Protein AF-A0A959I8W4-F1 (afdb_monomer_lite)

pLDDT: mean 84.81, std 13.99, range [41.0, 97.12]

Foldseek 3Di:
DAEEEADQVLLVQQAPAADPPPPDRHGLVVLCVVLNYDYDHCVQARLNDQADDPVNLVSVLVVLLCCPQVHDHHAAYEHEVSSQCRNQRDALVSLCCCVCVRNVVSPVRHQYEYEYCDPDDPSHDPLHFYDYPVQLCCCSPPVVPSPSNVVRVVVSVVVNVVVPPPPPPPDDDD

Radius of gyration: 17.66 Å; chains: 1; bounding box: 39×31×70 Å

Secondary structure (DSSP, 8-state):
--EEEE-HHHHHHHHHSBP-STT---BHHHHHHHTTEE---TTT--TT-S---HHHHHHHHHHHHHHHHTSSPPSEEEEEHHHHHHHT-S-HHHHHIIIIIIIHHH-SSSEEEEEESS---TTS-TTSEEEEHHHHHIIIIIS--HHHHHHHHHHHHHHHHTT-S---------

Sequence (174 aa):
TRILLLDERIQWEAFHRDSRIRNCPAKLWEELAWMNVILPDPEEIDLYRDHFGEEESATIYGWIEDQLLKGPKVDFVVIHLGIIEKLEGTLPDDLTTFCRGRIQAFDPRPEIVLISGRGKPHFVPKDILFLNYSNVAKFLLEEKSKYHLCQLLFSARTRLARHEEPSDHSVYPF

Structure (mmCIF, N/CA/C/O backbone):
data_AF-A0A959I8W4-F1
#
_entry.id   AF-A0A959I8W4-F1
#
loop_
_atom_site.group_PDB
_atom_site.id
_atom_site.type_symbol
_atom_site.label_atom_id
_atom_site.label_alt_id
_atom_site.label_comp_id
_atom_site.label_asym_id
_atom_site.label_entity_id
_atom_site.label_seq_id
_atom_site.pdbx_PDB_ins_code
_atom_site.Cartn_x
_atom_site.Cartn_y
_atom_site.Cartn_z
_atom_site.occupancy
_atom_site.B_iso_or_equiv
_atom_site.auth_seq_id
_atom_site.auth_comp_id
_atom_site.auth_asym_id
_atom_site.auth_atom_id
_atom_site.pdbx_PDB_model_num
ATOM 1 N N . THR A 1 1 ? 3.197 -14.910 1.401 1.00 92.00 1 THR A N 1
ATOM 2 C CA . THR A 1 1 ? 2.720 -13.603 1.879 1.00 92.00 1 THR A CA 1
ATOM 3 C C . THR A 1 1 ? 2.476 -12.673 0.716 1.00 92.00 1 THR A C 1
ATOM 5 O O . THR A 1 1 ? 3.449 -12.188 0.135 1.00 92.00 1 THR A O 1
ATOM 8 N N . ARG A 1 2 ? 1.214 -12.437 0.362 1.00 95.88 2 ARG A N 1
ATOM 9 C CA . ARG A 1 2 ? 0.831 -11.402 -0.613 1.00 95.88 2 ARG A CA 1
ATOM 10 C C . ARG A 1 2 ? 0.480 -10.118 0.133 1.00 95.88 2 ARG A C 1
ATOM 12 O O . ARG A 1 2 ? -0.212 -10.176 1.148 1.00 95.88 2 ARG A O 1
ATOM 19 N N . ILE A 1 3 ? 1.011 -8.995 -0.338 1.00 96.75 3 ILE A N 1
ATOM 20 C CA . ILE A 1 3 ? 0.856 -7.684 0.298 1.00 96.75 3 ILE A CA 1
ATOM 21 C C . ILE A 1 3 ? 0.243 -6.740 -0.727 1.00 96.75 3 ILE A C 1
ATOM 23 O O . ILE A 1 3 ? 0.822 -6.557 -1.795 1.00 96.75 3 ILE A O 1
ATOM 27 N N . LEU A 1 4 ? -0.899 -6.151 -0.397 1.00 96.69 4 LEU A N 1
ATOM 28 C CA . LEU A 1 4 ? -1.455 -5.021 -1.129 1.00 96.69 4 LEU A CA 1
ATOM 29 C C . LEU A 1 4 ? -0.881 -3.736 -0.532 1.00 96.69 4 LEU A C 1
ATOM 31 O O . LEU A 1 4 ? -0.849 -3.615 0.692 1.00 96.69 4 LEU A O 1
ATOM 35 N N . LEU A 1 5 ? -0.401 -2.810 -1.357 1.00 97.12 5 LEU A N 1
ATOM 36 C CA . LEU A 1 5 ? 0.250 -1.590 -0.889 1.00 97.12 5 LEU A CA 1
ATOM 37 C C . LEU A 1 5 ? -0.318 -0.355 -1.591 1.00 97.12 5 LEU A C 1
ATOM 39 O O . LEU A 1 5 ? -0.232 -0.236 -2.811 1.00 97.12 5 LEU A O 1
ATOM 43 N N . LEU A 1 6 ? -0.843 0.573 -0.794 1.00 96.81 6 LEU A N 1
ATOM 44 C CA . LEU A 1 6 ? -1.290 1.893 -1.226 1.00 96.81 6 LEU A CA 1
ATOM 45 C C . LEU A 1 6 ? -0.444 2.957 -0.522 1.00 96.81 6 LEU A C 1
ATOM 47 O O . LEU A 1 6 ? -0.686 3.286 0.637 1.00 96.81 6 LEU A O 1
ATOM 51 N N . ASP A 1 7 ? 0.568 3.470 -1.211 1.00 96.50 7 ASP A N 1
ATOM 52 C CA . ASP A 1 7 ? 1.442 4.539 -0.724 1.00 96.50 7 ASP A CA 1
ATOM 53 C C . ASP A 1 7 ? 1.937 5.350 -1.922 1.00 96.50 7 ASP A C 1
ATOM 55 O O . ASP A 1 7 ? 2.519 4.794 -2.857 1.00 96.50 7 ASP A O 1
ATOM 59 N N . GLU A 1 8 ? 1.696 6.659 -1.900 1.00 94.94 8 GLU A N 1
ATOM 60 C CA . GLU A 1 8 ? 1.988 7.542 -3.026 1.00 94.94 8 GLU A CA 1
ATOM 61 C C . GLU A 1 8 ? 3.486 7.642 -3.337 1.00 94.94 8 GLU A C 1
ATOM 63 O O . GLU A 1 8 ? 3.889 7.747 -4.496 1.00 94.94 8 GLU A O 1
ATOM 68 N N . ARG A 1 9 ? 4.336 7.572 -2.308 1.00 94.19 9 ARG A N 1
ATOM 69 C CA . ARG A 1 9 ? 5.789 7.730 -2.449 1.00 94.19 9 ARG A CA 1
ATOM 70 C C . ARG A 1 9 ? 6.411 6.454 -2.985 1.00 94.19 9 ARG A C 1
ATOM 72 O O . ARG A 1 9 ? 7.278 6.509 -3.852 1.00 94.19 9 ARG A O 1
ATOM 79 N N . ILE A 1 10 ? 5.963 5.305 -2.483 1.00 95.12 10 ILE A N 1
ATOM 80 C CA . ILE A 1 10 ? 6.434 4.002 -2.949 1.00 95.12 10 ILE A CA 1
ATOM 81 C C . ILE A 1 10 ? 5.936 3.740 -4.368 1.00 95.12 10 ILE A C 1
ATOM 83 O O . ILE A 1 10 ? 6.724 3.246 -5.169 1.00 95.12 10 ILE A O 1
ATOM 87 N N . GLN A 1 11 ? 4.691 4.099 -4.707 1.00 95.88 11 GLN A N 1
ATOM 88 C CA . GLN A 1 11 ? 4.203 4.017 -6.087 1.00 95.88 11 GLN A CA 1
ATOM 89 C C . GLN A 1 11 ? 5.081 4.863 -7.014 1.00 95.88 11 GLN A C 1
ATOM 91 O O . GLN A 1 11 ? 5.623 4.339 -7.986 1.00 95.88 11 GLN A O 1
ATOM 96 N N . TRP A 1 12 ? 5.312 6.136 -6.677 1.00 94.00 12 TRP A N 1
ATOM 97 C CA . TRP A 1 12 ? 6.174 7.010 -7.472 1.00 94.00 12 TRP A CA 1
ATOM 98 C C . TRP A 1 12 ? 7.562 6.398 -7.717 1.00 94.00 12 TRP A C 1
ATOM 100 O O . TRP A 1 12 ? 7.997 6.265 -8.863 1.00 94.00 12 TRP A O 1
ATOM 110 N N . GLU A 1 13 ? 8.236 5.965 -6.650 1.00 93.38 13 GLU A N 1
ATOM 111 C CA . GLU A 1 13 ? 9.562 5.346 -6.726 1.00 93.38 13 GLU A CA 1
ATOM 112 C C . GLU A 1 13 ? 9.551 4.037 -7.526 1.00 93.38 13 GLU A C 1
ATOM 114 O O . GLU A 1 13 ? 10.454 3.798 -8.326 1.00 93.38 13 GLU A O 1
ATOM 119 N N . ALA A 1 14 ? 8.537 3.188 -7.348 1.00 93.00 14 ALA A N 1
ATOM 120 C CA . ALA A 1 14 ? 8.446 1.890 -8.011 1.00 93.00 14 ALA A CA 1
ATOM 121 C C . ALA A 1 14 ? 8.371 2.009 -9.541 1.00 93.00 14 ALA 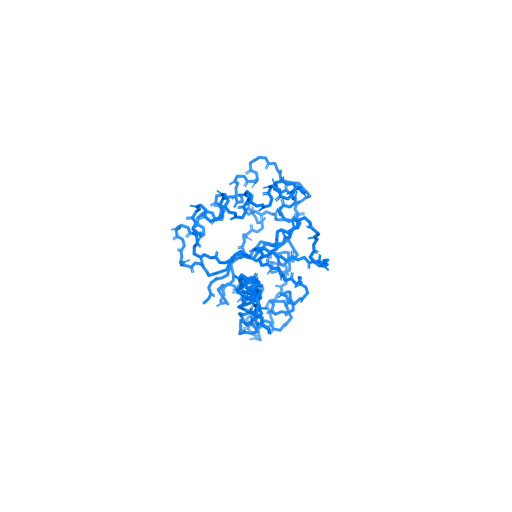A C 1
ATOM 123 O O . ALA A 1 14 ? 8.975 1.200 -10.251 1.00 93.00 14 ALA A O 1
ATOM 124 N N . PHE A 1 15 ? 7.668 3.021 -10.050 1.00 92.19 15 PHE A N 1
ATOM 125 C CA . PHE A 1 15 ? 7.455 3.203 -11.487 1.00 92.19 15 PHE A CA 1
ATOM 126 C C . PHE A 1 15 ? 8.524 4.077 -12.162 1.00 92.19 15 PHE A C 1
ATOM 128 O O . PHE A 1 15 ? 8.819 3.876 -13.341 1.00 92.19 15 PHE A O 1
ATOM 135 N N . HIS A 1 16 ? 9.188 4.977 -11.427 1.00 89.06 16 HIS A N 1
ATOM 136 C CA . HIS A 1 16 ? 10.233 5.845 -11.991 1.00 89.06 16 HIS A CA 1
ATOM 137 C C . HIS A 1 16 ? 11.649 5.283 -11.849 1.00 89.06 16 HIS A C 1
ATOM 139 O O . HIS A 1 16 ? 12.529 5.611 -12.649 1.00 89.06 16 HIS A O 1
ATOM 145 N N . ARG A 1 17 ? 11.896 4.430 -10.851 1.00 85.69 17 ARG A N 1
ATOM 146 C CA . ARG A 1 17 ? 13.235 3.923 -10.549 1.00 85.69 17 ARG A CA 1
ATOM 147 C C . ARG A 1 17 ? 13.516 2.597 -11.243 1.00 85.69 17 ARG A C 1
ATOM 149 O O . ARG A 1 17 ? 12.701 1.674 -11.238 1.00 85.69 17 ARG A O 1
ATOM 156 N N . ASP A 1 18 ? 14.724 2.482 -11.781 1.00 82.50 18 ASP A N 1
ATOM 157 C CA . ASP A 1 18 ? 15.201 1.228 -12.354 1.00 82.50 18 ASP A CA 1
ATOM 158 C C . ASP A 1 18 ? 15.481 0.176 -11.275 1.00 82.50 18 ASP A C 1
ATOM 160 O O . ASP A 1 18 ? 15.911 0.466 -10.146 1.00 82.50 18 ASP A O 1
ATOM 164 N N . SER A 1 19 ? 15.264 -1.079 -11.661 1.00 76.25 19 SER A N 1
ATOM 165 C CA . SER A 1 19 ? 15.715 -2.249 -10.925 1.00 76.25 19 SER A CA 1
ATOM 166 C C . SER A 1 19 ? 17.217 -2.160 -10.641 1.00 76.25 19 SER A C 1
ATOM 168 O O . SER A 1 19 ? 18.010 -1.672 -11.445 1.00 76.25 19 SER A O 1
ATOM 170 N N . ARG A 1 20 ? 17.635 -2.666 -9.475 1.00 70.12 20 ARG A N 1
ATOM 171 C CA . ARG A 1 20 ? 19.072 -2.812 -9.148 1.00 70.12 20 ARG A CA 1
ATOM 172 C C . ARG A 1 20 ? 19.580 -4.228 -9.409 1.00 70.12 20 ARG A C 1
ATOM 174 O O . ARG A 1 20 ? 20.718 -4.547 -9.056 1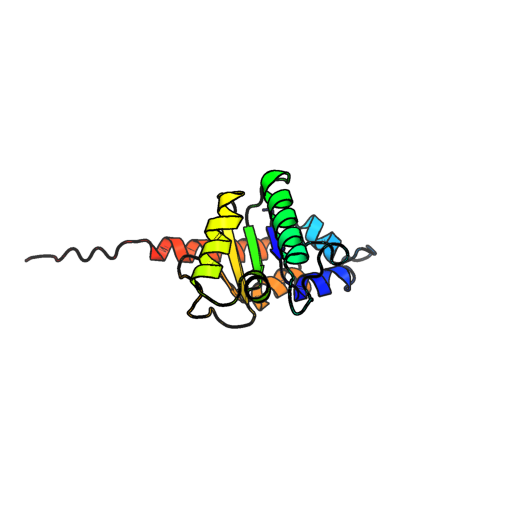.00 70.12 20 ARG A O 1
ATOM 181 N N . ILE A 1 21 ? 18.748 -5.089 -9.987 1.00 69.06 21 ILE A N 1
ATOM 182 C CA . ILE A 1 21 ? 19.129 -6.452 -10.329 1.00 69.06 21 ILE A CA 1
ATOM 183 C C . ILE A 1 21 ? 20.092 -6.371 -11.509 1.00 69.06 21 ILE A C 1
ATOM 185 O O . ILE A 1 21 ? 19.756 -5.901 -12.594 1.00 69.06 21 ILE A O 1
ATOM 189 N N . ARG A 1 22 ? 21.338 -6.798 -11.271 1.00 58.94 22 ARG A N 1
ATOM 190 C CA . ARG A 1 22 ? 22.396 -6.757 -12.286 1.00 58.94 22 ARG A CA 1
ATOM 191 C C . ARG A 1 22 ? 21.926 -7.501 -13.536 1.00 58.94 22 ARG A C 1
ATOM 193 O O . ARG A 1 22 ? 21.507 -8.650 -13.437 1.00 58.94 22 ARG A O 1
ATOM 200 N N . ASN A 1 23 ? 22.063 -6.853 -14.691 1.00 64.19 23 ASN A N 1
ATOM 201 C CA . ASN A 1 23 ? 21.723 -7.385 -16.016 1.00 64.19 23 ASN A CA 1
ATOM 202 C C . ASN A 1 23 ? 20.223 -7.614 -16.282 1.00 64.19 23 ASN A C 1
ATOM 204 O O . ASN A 1 23 ? 19.889 -8.342 -17.214 1.00 64.19 23 ASN A O 1
ATOM 208 N N . CYS A 1 24 ? 19.322 -6.988 -15.518 1.00 64.69 24 CYS A N 1
ATOM 209 C CA . CYS A 1 24 ? 17.893 -6.980 -15.817 1.00 64.69 24 CYS A CA 1
ATOM 210 C C . CYS A 1 24 ? 17.419 -5.528 -16.008 1.00 64.69 24 CYS A C 1
ATOM 212 O O . CYS A 1 24 ? 17.524 -4.750 -15.062 1.00 64.69 24 CYS A O 1
ATOM 214 N N . PRO A 1 25 ? 16.907 -5.134 -17.190 1.00 69.75 25 PRO A N 1
ATOM 215 C CA . PRO A 1 25 ? 16.388 -3.783 -17.435 1.00 69.75 25 PRO A CA 1
ATOM 216 C C . PRO A 1 25 ? 15.009 -3.545 -16.790 1.00 69.75 25 PRO A C 1
ATOM 218 O O . PRO A 1 25 ? 14.256 -2.692 -17.252 1.00 69.75 25 PRO A O 1
ATOM 221 N N . ALA A 1 26 ? 14.662 -4.318 -15.760 1.00 80.25 26 ALA A N 1
ATOM 222 C CA . ALA A 1 26 ? 13.369 -4.236 -15.109 1.00 80.25 26 ALA A CA 1
ATOM 223 C C . ALA A 1 26 ? 13.191 -2.898 -14.380 1.00 80.25 26 ALA A C 1
ATOM 225 O O . ALA A 1 26 ? 14.156 -2.231 -13.988 1.00 80.25 26 ALA A O 1
ATOM 226 N N . LYS A 1 27 ? 11.945 -2.513 -14.143 1.00 86.50 27 LYS A N 1
ATOM 227 C CA . LYS A 1 27 ? 11.609 -1.426 -13.221 1.00 86.50 27 LYS A CA 1
ATOM 228 C C . LYS A 1 27 ? 11.437 -1.964 -11.806 1.00 86.50 27 LYS A C 1
ATOM 230 O O . LYS A 1 27 ? 11.249 -3.160 -11.586 1.00 86.50 27 LYS A O 1
ATOM 235 N N . LEU A 1 28 ? 11.519 -1.081 -10.814 1.00 90.75 28 LEU A N 1
ATOM 236 C CA . LEU A 1 28 ? 11.367 -1.480 -9.416 1.00 90.75 28 LEU A CA 1
ATOM 237 C C . LEU A 1 28 ? 9.990 -2.114 -9.139 1.00 90.75 28 LEU A C 1
ATOM 239 O O . LEU A 1 28 ? 9.918 -3.068 -8.368 1.00 90.75 28 LEU A O 1
ATOM 243 N N . TRP A 1 29 ? 8.919 -1.654 -9.792 1.00 91.94 29 TRP A N 1
ATOM 244 C CA . TRP A 1 29 ? 7.584 -2.244 -9.642 1.00 91.94 29 TRP A CA 1
ATOM 245 C C . TRP A 1 29 ? 7.537 -3.734 -10.029 1.00 91.94 29 TRP A C 1
ATOM 247 O O . TRP A 1 29 ? 6.845 -4.505 -9.364 1.00 91.94 29 TRP A O 1
ATOM 257 N N . GLU A 1 30 ? 8.322 -4.174 -11.020 1.00 91.75 30 GLU A N 1
ATOM 258 C CA . GLU A 1 30 ? 8.405 -5.590 -11.412 1.00 91.75 30 GLU A CA 1
ATOM 259 C C . GLU A 1 30 ? 9.074 -6.431 -10.320 1.00 91.75 30 GLU A C 1
ATOM 261 O O . GLU A 1 30 ? 8.599 -7.517 -9.983 1.00 91.75 30 GLU A O 1
ATOM 266 N N . GLU A 1 31 ? 10.138 -5.911 -9.697 1.00 91.38 31 GLU A N 1
ATOM 267 C CA . GLU A 1 31 ? 10.774 -6.582 -8.558 1.00 91.38 31 GLU A CA 1
ATOM 268 C C . GLU A 1 31 ? 9.803 -6.733 -7.379 1.00 91.38 31 GLU A C 1
ATOM 270 O O . GLU A 1 31 ? 9.746 -7.784 -6.732 1.00 91.38 31 GLU A O 1
ATOM 275 N N . LEU A 1 32 ? 9.024 -5.684 -7.096 1.00 93.75 32 LEU A N 1
ATOM 276 C CA . LEU A 1 32 ? 8.013 -5.699 -6.041 1.00 93.75 32 LEU A CA 1
ATOM 277 C C . LEU A 1 32 ? 6.909 -6.718 -6.352 1.00 93.75 32 LEU A C 1
ATOM 279 O O . LEU A 1 32 ? 6.516 -7.482 -5.463 1.00 93.75 32 LEU A O 1
ATOM 283 N N . ALA A 1 33 ? 6.491 -6.820 -7.615 1.00 93.44 33 ALA A N 1
ATOM 284 C CA . ALA A 1 33 ? 5.549 -7.837 -8.066 1.00 93.44 33 ALA A CA 1
ATOM 285 C C . ALA A 1 33 ? 6.103 -9.261 -7.869 1.00 93.44 33 ALA A C 1
ATOM 287 O O . ALA A 1 33 ? 5.386 -10.129 -7.364 1.00 93.44 33 ALA A O 1
ATOM 288 N N . TRP A 1 34 ? 7.390 -9.512 -8.147 1.00 91.81 34 TRP A N 1
ATOM 289 C CA . TRP A 1 34 ? 8.042 -10.800 -7.840 1.00 91.81 34 TRP A CA 1
ATOM 290 C C . TRP A 1 34 ? 8.110 -11.084 -6.338 1.00 91.81 34 TRP A C 1
ATOM 292 O O . TRP A 1 34 ? 7.975 -12.228 -5.903 1.00 91.81 34 TRP A O 1
ATOM 302 N N . MET A 1 35 ? 8.244 -10.039 -5.522 1.00 93.25 35 MET A N 1
ATOM 303 C CA . MET A 1 35 ? 8.102 -10.121 -4.069 1.00 93.25 35 MET A CA 1
ATOM 304 C C . MET A 1 35 ? 6.643 -10.295 -3.613 1.00 93.25 35 MET A C 1
ATOM 306 O O . MET A 1 35 ? 6.393 -10.361 -2.405 1.00 93.25 35 MET A O 1
ATOM 310 N N . ASN A 1 36 ? 5.677 -10.398 -4.530 1.00 95.44 36 ASN A N 1
ATOM 311 C CA . ASN A 1 36 ? 4.243 -10.487 -4.254 1.00 95.44 36 ASN A CA 1
ATOM 312 C C . ASN A 1 36 ? 3.757 -9.290 -3.410 1.00 95.44 36 ASN A C 1
ATOM 314 O O . ASN A 1 36 ? 3.025 -9.450 -2.425 1.00 95.44 36 ASN A O 1
ATOM 318 N N . VAL A 1 37 ? 4.285 -8.107 -3.738 1.00 96.81 37 VAL A N 1
ATOM 319 C CA . VAL A 1 37 ? 3.847 -6.790 -3.272 1.00 96.81 37 VAL A CA 1
ATOM 320 C C . VAL A 1 37 ? 3.173 -6.117 -4.459 1.00 96.81 37 VAL A C 1
ATOM 322 O O . VAL A 1 37 ? 3.808 -5.892 -5.484 1.00 96.81 37 VAL A O 1
ATOM 325 N N . ILE A 1 38 ? 1.879 -5.855 -4.331 1.00 96.31 38 ILE A N 1
ATOM 326 C CA . ILE A 1 38 ? 1.041 -5.358 -5.417 1.00 96.31 38 ILE A CA 1
ATOM 327 C C . ILE A 1 38 ? 0.732 -3.890 -5.155 1.00 96.31 38 ILE A C 1
ATOM 329 O O . ILE A 1 38 ? 0.247 -3.547 -4.076 1.00 96.31 38 ILE A O 1
ATOM 333 N N . LEU A 1 39 ? 1.019 -3.055 -6.148 1.00 95.62 39 LEU A N 1
ATOM 334 C CA . LEU A 1 39 ? 0.697 -1.633 -6.177 1.00 95.62 39 LEU A CA 1
ATOM 335 C C . LEU A 1 39 ? -0.252 -1.362 -7.346 1.00 95.62 39 LEU A C 1
ATOM 337 O O . LEU A 1 39 ? -0.196 -2.100 -8.334 1.00 95.62 39 LEU A O 1
ATOM 341 N N . PRO A 1 40 ? -1.105 -0.334 -7.253 1.00 95.75 40 PRO A N 1
ATOM 342 C CA . PRO A 1 40 ? -1.872 0.105 -8.405 1.00 95.75 40 PRO A CA 1
ATOM 343 C C . PRO A 1 40 ? -0.953 0.736 -9.458 1.00 95.75 40 PRO A C 1
ATOM 345 O O . PRO A 1 40 ? 0.061 1.357 -9.116 1.00 95.75 40 PRO A O 1
ATOM 348 N N . ASP A 1 41 ? -1.315 0.588 -10.731 1.00 94.12 41 ASP A N 1
ATOM 349 C CA . ASP A 1 41 ? -0.642 1.274 -11.833 1.00 94.12 41 ASP A CA 1
ATOM 350 C C . ASP A 1 41 ? -0.959 2.781 -11.762 1.00 94.12 41 ASP A C 1
ATOM 352 O O . ASP A 1 41 ? -2.137 3.127 -11.660 1.00 94.12 41 ASP A O 1
ATOM 356 N N . PRO A 1 42 ? 0.036 3.689 -11.775 1.00 94.12 42 PRO A N 1
ATOM 357 C CA . PRO A 1 42 ? -0.207 5.131 -11.755 1.00 94.12 42 PRO A CA 1
ATOM 358 C C . PRO A 1 42 ? -0.977 5.655 -12.977 1.00 94.12 42 PRO A C 1
ATOM 360 O O . PRO A 1 42 ? -1.573 6.726 -12.879 1.00 94.12 42 PRO A O 1
ATOM 363 N N . GLU A 1 43 ? -0.990 4.941 -14.109 1.00 91.62 43 GLU A N 1
ATOM 364 C CA . GLU A 1 43 ? -1.822 5.304 -15.266 1.00 91.62 43 GLU A CA 1
ATOM 365 C C . GLU A 1 43 ? -3.315 5.039 -15.010 1.00 91.62 43 GLU A C 1
ATOM 367 O O . GLU A 1 43 ? -4.168 5.750 -15.543 1.00 91.62 43 GLU A O 1
ATOM 372 N N . GLU A 1 44 ? -3.638 4.056 -14.164 1.00 91.94 44 GLU A N 1
ATOM 373 C CA . GLU A 1 44 ? -5.012 3.722 -13.771 1.00 91.94 44 GLU A CA 1
ATOM 374 C C . GLU A 1 44 ? -5.442 4.481 -12.508 1.00 91.94 44 GLU A C 1
ATOM 376 O O . GLU A 1 44 ? -6.545 5.022 -12.431 1.00 91.94 44 GLU A O 1
ATOM 381 N N . ILE A 1 45 ? -4.568 4.514 -11.500 1.00 94.56 45 ILE A N 1
ATOM 382 C CA . ILE A 1 45 ? -4.805 5.103 -10.182 1.00 94.56 45 ILE A CA 1
ATOM 383 C C . ILE A 1 45 ? -3.541 5.841 -9.741 1.00 94.56 45 ILE A C 1
ATOM 385 O O . ILE A 1 45 ? -2.601 5.261 -9.192 1.00 94.56 45 ILE A O 1
ATOM 389 N N . ASP A 1 46 ? -3.557 7.156 -9.916 1.00 93.88 46 ASP A N 1
ATOM 390 C CA . ASP A 1 46 ? -2.509 8.045 -9.426 1.00 93.88 46 ASP A CA 1
ATOM 391 C C . ASP A 1 46 ? -2.742 8.398 -7.948 1.00 93.88 46 ASP A C 1
ATOM 393 O O . ASP A 1 46 ? -3.588 9.233 -7.613 1.00 93.88 46 ASP A O 1
ATOM 397 N N . LEU A 1 47 ? -1.969 7.780 -7.047 1.00 94.12 47 LEU A N 1
ATOM 398 C CA . LEU A 1 47 ? -2.052 8.044 -5.606 1.00 94.12 47 LEU A CA 1
ATOM 399 C C . LEU A 1 47 ? -1.392 9.374 -5.196 1.00 94.12 47 LEU A C 1
ATOM 401 O O . LEU A 1 47 ? -1.581 9.838 -4.063 1.00 94.12 47 LEU A O 1
ATOM 405 N N . TYR A 1 48 ? -0.615 9.998 -6.086 1.00 91.50 48 TYR A N 1
ATOM 406 C CA . TYR A 1 48 ? 0.099 11.243 -5.811 1.00 91.50 48 TYR A CA 1
ATOM 407 C C . TYR A 1 48 ? -0.814 12.473 -5.863 1.00 91.50 48 TYR A C 1
ATOM 409 O O . TYR A 1 48 ? -0.454 13.517 -5.321 1.00 91.50 48 TYR A O 1
ATOM 417 N N . ARG A 1 49 ? -2.023 12.347 -6.427 1.00 89.00 49 ARG A N 1
ATOM 418 C CA . ARG A 1 49 ? -3.027 13.422 -6.464 1.00 89.00 49 ARG A CA 1
ATOM 419 C C . ARG A 1 49 ? -3.298 14.005 -5.080 1.00 89.00 49 ARG A C 1
ATOM 421 O O . ARG A 1 49 ? -3.381 13.276 -4.093 1.00 89.00 49 ARG A O 1
ATOM 428 N N . ASP A 1 50 ? -3.480 15.321 -5.013 1.00 84.31 50 ASP A N 1
ATOM 429 C CA . ASP A 1 50 ? -3.726 16.014 -3.743 1.00 84.31 50 ASP A CA 1
ATOM 430 C C . ASP A 1 50 ? -5.098 15.672 -3.142 1.00 84.31 50 ASP A C 1
ATOM 432 O O . ASP A 1 50 ? -5.226 15.598 -1.924 1.00 84.31 50 ASP A O 1
ATOM 436 N N . HIS A 1 51 ? -6.107 15.446 -3.990 1.00 85.25 51 HIS A N 1
ATOM 437 C CA . HIS A 1 51 ? -7.482 15.136 -3.595 1.00 85.25 51 HIS A CA 1
ATOM 438 C C . HIS A 1 51 ? -8.058 14.060 -4.522 1.00 85.25 51 HIS A C 1
ATOM 440 O O . HIS A 1 51 ? -7.761 14.058 -5.720 1.00 85.25 51 HIS A O 1
ATOM 446 N N . PHE A 1 52 ? -8.900 13.180 -3.980 1.00 88.88 52 PHE A N 1
ATOM 447 C CA . PHE A 1 52 ? -9.669 12.213 -4.761 1.00 88.88 52 PHE A CA 1
ATOM 448 C C . PHE A 1 52 ? -11.116 12.694 -4.878 1.00 88.88 52 PHE A C 1
ATOM 450 O O . PHE A 1 52 ? -11.736 13.043 -3.874 1.00 88.88 52 PHE A O 1
ATOM 457 N N . GLY A 1 53 ? -11.648 12.745 -6.100 1.00 87.31 53 GLY A N 1
ATOM 458 C CA . GLY A 1 53 ? -13.076 12.931 -6.320 1.00 87.31 53 GLY A CA 1
ATOM 459 C C . GLY A 1 53 ? -13.847 11.643 -6.032 1.00 87.31 53 GLY A C 1
ATOM 460 O O . GLY A 1 53 ? -13.275 10.615 -5.655 1.00 87.31 53 GLY A O 1
ATOM 461 N N . GLU A 1 54 ? -15.165 11.687 -6.219 1.00 88.25 54 GLU A N 1
ATOM 462 C CA . GLU A 1 54 ? -16.025 10.510 -6.039 1.00 88.25 54 GLU A CA 1
ATOM 463 C C . GLU A 1 54 ? -15.650 9.381 -7.012 1.00 88.25 54 GLU A C 1
ATOM 465 O O . GLU A 1 54 ? -15.577 8.220 -6.609 1.00 88.25 54 GLU A O 1
ATOM 470 N N . GLU A 1 55 ? -15.345 9.722 -8.269 1.00 89.38 55 GLU A N 1
ATOM 471 C CA . GLU A 1 55 ? -14.962 8.757 -9.306 1.00 89.38 55 GLU A CA 1
ATOM 472 C C . GLU A 1 55 ? -13.610 8.096 -9.006 1.00 89.38 55 GLU A C 1
ATOM 474 O O . GLU A 1 55 ? -13.487 6.869 -9.069 1.00 89.38 55 GLU A O 1
ATOM 479 N N . GLU A 1 56 ? -12.594 8.874 -8.619 1.00 90.06 56 GLU A N 1
ATOM 480 C CA . GLU A 1 56 ? -11.285 8.322 -8.256 1.00 90.06 56 GLU A CA 1
ATOM 481 C C . GLU A 1 56 ? -11.364 7.459 -7.001 1.00 90.06 56 GLU A C 1
ATOM 483 O O . GLU A 1 56 ? -10.784 6.373 -6.957 1.00 90.06 56 GLU A O 1
ATOM 488 N N . SER A 1 57 ? -12.119 7.908 -5.997 1.00 90.50 57 SER A N 1
ATOM 489 C CA . SER A 1 57 ? -12.335 7.139 -4.773 1.00 90.50 57 SER A CA 1
ATOM 490 C C . SER A 1 57 ? -13.001 5.805 -5.097 1.00 90.50 57 SER A C 1
ATOM 492 O O . SER A 1 57 ? -12.516 4.758 -4.672 1.00 90.50 57 SER A O 1
ATOM 494 N N . ALA A 1 58 ? -14.062 5.812 -5.913 1.00 90.94 58 ALA A N 1
ATOM 495 C CA . ALA A 1 58 ? -14.728 4.596 -6.376 1.00 90.94 58 ALA A CA 1
ATOM 496 C C . ALA A 1 58 ? -13.779 3.667 -7.150 1.00 90.94 58 ALA A C 1
ATOM 498 O O . ALA A 1 58 ? -13.833 2.453 -6.966 1.00 90.94 58 ALA A O 1
ATOM 499 N N . THR A 1 59 ? -12.872 4.225 -7.953 1.00 93.75 59 THR A N 1
ATOM 500 C CA . THR A 1 59 ? -11.863 3.455 -8.697 1.00 93.75 59 THR A CA 1
ATOM 501 C C . THR A 1 59 ? -10.864 2.782 -7.754 1.00 93.75 59 THR A C 1
ATOM 503 O O . THR A 1 59 ? -10.588 1.591 -7.897 1.00 93.75 59 THR A O 1
ATOM 506 N N . ILE A 1 60 ? -10.377 3.498 -6.735 1.00 93.25 60 ILE A N 1
ATOM 507 C CA . ILE A 1 60 ? -9.499 2.934 -5.698 1.00 93.25 60 ILE A CA 1
ATOM 508 C C . ILE A 1 60 ? -10.218 1.814 -4.940 1.00 93.25 60 ILE A C 1
ATOM 510 O O . ILE A 1 60 ? -9.644 0.743 -4.736 1.00 93.25 60 ILE A O 1
ATOM 514 N N . TYR A 1 61 ? -11.480 2.027 -4.559 1.00 91.62 61 TYR A N 1
ATOM 515 C CA . TYR A 1 61 ? -12.283 1.008 -3.885 1.00 91.62 61 TYR A CA 1
ATOM 516 C C . TYR A 1 61 ? -12.491 -0.232 -4.745 1.00 91.62 61 TYR A C 1
ATOM 518 O O . TYR A 1 61 ? -12.247 -1.336 -4.261 1.00 91.62 61 TYR A O 1
ATOM 526 N N . GLY A 1 62 ? -12.877 -0.055 -6.009 1.00 93.25 62 GLY A N 1
ATOM 527 C CA . GLY A 1 62 ? -13.059 -1.155 -6.951 1.00 93.25 62 GLY A CA 1
ATOM 528 C C . GLY A 1 62 ? -11.766 -1.932 -7.179 1.00 93.25 62 GLY A C 1
ATOM 529 O O . GLY A 1 62 ? -11.778 -3.159 -7.213 1.00 93.25 62 GLY A O 1
ATOM 530 N N . TRP A 1 63 ? -10.623 -1.246 -7.241 1.00 95.12 63 TRP A N 1
ATOM 531 C CA . TRP A 1 63 ? -9.328 -1.911 -7.349 1.00 95.12 63 TRP A CA 1
ATOM 532 C C . TRP A 1 63 ? -8.983 -2.724 -6.097 1.00 95.12 63 TRP A C 1
ATOM 534 O O . TRP A 1 63 ? -8.561 -3.875 -6.216 1.00 95.12 63 TRP A O 1
ATOM 544 N N . ILE A 1 64 ? -9.192 -2.178 -4.893 1.00 93.12 64 ILE A N 1
ATOM 545 C CA . ILE A 1 64 ? -8.987 -2.925 -3.641 1.00 93.12 64 ILE A CA 1
ATOM 546 C C . ILE A 1 64 ? -9.905 -4.152 -3.606 1.00 93.12 64 ILE A C 1
ATOM 548 O O . ILE A 1 64 ? -9.438 -5.256 -3.328 1.00 93.12 64 ILE A O 1
ATOM 552 N N . GLU A 1 65 ? -11.191 -3.969 -3.907 1.00 93.44 65 GLU A N 1
ATOM 553 C CA . GLU A 1 65 ? -12.188 -5.038 -3.953 1.00 93.44 65 GLU A CA 1
ATOM 554 C C . GLU A 1 65 ? -11.766 -6.148 -4.923 1.00 93.44 65 GLU A C 1
ATOM 556 O O . GLU A 1 65 ? -11.728 -7.320 -4.545 1.00 93.44 65 GLU A O 1
ATOM 561 N N . ASP A 1 66 ? -11.351 -5.795 -6.139 1.00 93.25 66 ASP A N 1
ATOM 562 C CA . ASP A 1 66 ? -10.899 -6.753 -7.145 1.00 93.25 66 ASP A CA 1
ATOM 563 C C . ASP A 1 66 ? -9.665 -7.537 -6.686 1.00 93.25 66 ASP A C 1
ATOM 565 O O . ASP A 1 66 ? -9.604 -8.762 -6.850 1.00 93.25 66 ASP A O 1
ATOM 569 N N . GLN A 1 67 ? -8.699 -6.868 -6.051 1.00 93.62 67 GLN A N 1
ATOM 570 C CA . GLN A 1 67 ? -7.505 -7.530 -5.521 1.00 93.62 67 GLN A CA 1
ATOM 571 C C . GLN A 1 67 ? -7.818 -8.481 -4.359 1.00 93.62 67 GLN A C 1
ATOM 573 O O . GLN A 1 67 ? -7.125 -9.491 -4.211 1.00 93.62 67 GLN A O 1
ATOM 578 N N . LEU A 1 68 ? -8.841 -8.184 -3.554 1.00 91.12 68 LEU A N 1
ATOM 579 C CA . LEU A 1 68 ? -9.242 -8.996 -2.403 1.00 91.12 68 LEU A CA 1
ATOM 580 C C . LEU A 1 68 ? -10.164 -10.164 -2.783 1.00 91.12 68 LEU A C 1
ATOM 582 O O . LEU A 1 68 ? -9.975 -11.274 -2.284 1.00 91.12 68 LEU A O 1
ATOM 586 N N . LEU A 1 69 ? -11.139 -9.934 -3.666 1.00 89.62 69 LEU A N 1
ATOM 587 C CA . LEU A 1 69 ? -12.175 -10.913 -4.011 1.00 89.62 69 LEU A CA 1
ATOM 588 C C . LEU A 1 69 ? -11.785 -11.825 -5.176 1.00 89.62 69 LEU A C 1
ATOM 590 O O . LEU A 1 69 ? -12.052 -13.027 -5.135 1.00 89.62 69 LEU A O 1
ATOM 594 N N . LYS A 1 70 ? -11.188 -11.262 -6.232 1.00 87.19 70 LYS A N 1
ATOM 595 C CA . LYS A 1 70 ? -10.882 -11.990 -7.477 1.00 87.19 70 LYS A CA 1
ATOM 596 C C . LYS A 1 70 ? -9.432 -12.473 -7.520 1.00 87.19 70 LYS A C 1
ATOM 598 O O . LYS A 1 70 ? -9.113 -13.418 -8.241 1.00 87.19 70 LYS A O 1
ATOM 603 N N . GLY A 1 71 ? -8.551 -11.817 -6.768 1.00 80.81 71 GLY A N 1
ATOM 604 C CA . GLY A 1 71 ? -7.130 -12.132 -6.708 1.00 80.81 71 GLY A CA 1
ATOM 605 C C . GLY A 1 71 ? -6.779 -13.350 -5.838 1.00 80.81 71 GLY A C 1
ATOM 606 O O . GLY A 1 71 ? -7.599 -13.879 -5.085 1.00 80.81 71 GLY A O 1
ATOM 607 N N . PRO A 1 72 ? -5.513 -13.808 -5.895 1.00 87.75 72 PRO A N 1
ATOM 608 C CA . PRO A 1 72 ? -4.952 -14.704 -4.891 1.00 87.75 72 PRO A CA 1
ATOM 609 C C . PRO A 1 72 ? -5.060 -14.109 -3.486 1.00 87.75 72 PRO A C 1
ATOM 611 O O . PRO A 1 72 ? -4.947 -12.897 -3.316 1.00 87.75 72 PRO A O 1
ATOM 614 N N . LYS A 1 73 ? -5.174 -14.978 -2.474 1.00 91.44 73 LYS A N 1
ATOM 615 C CA . LYS A 1 73 ? -5.300 -14.579 -1.064 1.00 91.44 73 LYS A CA 1
ATOM 616 C C . LYS A 1 73 ? -4.278 -13.499 -0.679 1.00 91.44 73 LYS A C 1
ATOM 618 O O . LYS A 1 73 ? -3.069 -13.718 -0.796 1.00 91.44 73 LYS A O 1
ATOM 623 N N . VAL A 1 74 ? -4.783 -12.380 -0.164 1.00 94.81 74 VAL A N 1
ATOM 624 C CA . VAL A 1 74 ? -3.998 -11.287 0.418 1.00 94.81 74 VAL A CA 1
ATOM 625 C C . VAL A 1 74 ? -3.844 -11.523 1.921 1.00 94.81 74 VAL A C 1
ATOM 627 O O . VAL A 1 74 ? -4.802 -11.883 2.600 1.00 94.81 74 VAL A O 1
ATOM 630 N N . ASP A 1 75 ? -2.625 -11.365 2.442 1.00 94.25 75 ASP A N 1
ATOM 631 C CA . ASP A 1 75 ? -2.344 -11.534 3.875 1.00 94.25 75 ASP A CA 1
ATOM 632 C C . ASP A 1 75 ? -2.259 -10.183 4.603 1.00 94.25 75 ASP A C 1
ATOM 634 O O . ASP A 1 75 ? -2.606 -10.097 5.777 1.00 94.25 75 ASP A O 1
ATOM 638 N N . PHE A 1 76 ? -1.809 -9.133 3.907 1.00 95.50 76 PHE A N 1
ATOM 639 C CA . PHE A 1 76 ? -1.697 -7.781 4.452 1.00 95.50 76 PHE A CA 1
ATOM 640 C C . PHE A 1 76 ? -2.169 -6.738 3.445 1.00 95.50 76 PHE A C 1
ATOM 642 O O . PHE A 1 76 ? -1.792 -6.801 2.272 1.00 95.50 76 PHE A O 1
ATOM 649 N N . VAL A 1 77 ? -2.906 -5.743 3.932 1.00 95.81 77 VAL A N 1
ATOM 650 C CA . VAL A 1 77 ? -3.202 -4.503 3.209 1.00 95.81 77 VAL A CA 1
ATOM 651 C C . VAL A 1 77 ? -2.482 -3.368 3.930 1.00 95.81 77 VAL A C 1
ATOM 653 O O . VAL A 1 77 ? -2.794 -3.047 5.073 1.00 95.81 77 VAL A O 1
ATOM 656 N N . VAL A 1 78 ? -1.473 -2.798 3.280 1.00 96.69 78 VAL A N 1
ATOM 657 C CA . VAL A 1 78 ? -0.628 -1.735 3.824 1.00 96.69 78 VAL A CA 1
ATOM 658 C C . VAL A 1 78 ? -1.031 -0.419 3.176 1.00 96.69 78 VAL A C 1
ATOM 660 O O . VAL A 1 78 ? -0.983 -0.298 1.955 1.00 96.69 78 VAL A O 1
ATOM 663 N N . ILE A 1 79 ? -1.432 0.561 3.981 1.00 95.62 79 ILE A N 1
ATOM 664 C CA . ILE A 1 79 ? -1.995 1.818 3.478 1.00 95.62 79 ILE A CA 1
ATOM 665 C C . ILE A 1 79 ? -1.316 2.989 4.165 1.00 95.62 79 ILE A C 1
ATOM 667 O O . ILE A 1 79 ? -1.250 3.056 5.396 1.00 95.62 79 ILE A O 1
ATOM 671 N N . HIS A 1 80 ? -0.809 3.921 3.371 1.00 95.38 80 HIS A N 1
ATOM 672 C CA . HIS A 1 80 ? -0.293 5.173 3.883 1.00 95.38 80 HIS A CA 1
ATOM 673 C C . HIS A 1 80 ? -1.434 6.048 4.385 1.00 95.38 80 HIS A C 1
ATOM 675 O O . HIS A 1 80 ? -2.448 6.225 3.713 1.00 95.38 80 HIS A O 1
ATOM 681 N N . LEU A 1 81 ? -1.269 6.601 5.586 1.00 91.88 81 LEU A N 1
ATOM 682 C CA . LEU A 1 81 ? -2.320 7.358 6.257 1.00 91.88 81 LEU A CA 1
ATOM 683 C C . LEU A 1 81 ? -2.812 8.530 5.402 1.00 91.88 81 LEU A C 1
ATOM 685 O O . LEU A 1 81 ? -4.011 8.765 5.346 1.00 91.88 81 LEU A O 1
ATOM 689 N N . GLY A 1 82 ? -1.907 9.182 4.665 1.00 91.31 82 GLY A N 1
ATOM 690 C CA . GLY A 1 82 ? -2.264 10.269 3.753 1.00 91.31 82 GLY A CA 1
ATOM 691 C C . GLY A 1 82 ? -3.236 9.850 2.644 1.00 91.31 82 GLY A C 1
ATOM 692 O O . GLY A 1 82 ? -4.001 10.681 2.177 1.00 91.31 82 GLY A O 1
ATOM 693 N N . ILE A 1 83 ? -3.263 8.575 2.241 1.00 92.25 83 ILE A N 1
ATOM 694 C CA . ILE A 1 83 ? -4.242 8.070 1.267 1.00 92.25 83 ILE A CA 1
ATOM 695 C C . ILE A 1 83 ? -5.631 7.988 1.896 1.00 92.25 83 ILE A C 1
ATOM 697 O O . ILE A 1 83 ? -6.604 8.402 1.276 1.00 92.25 83 ILE A O 1
ATOM 701 N N . ILE A 1 84 ? -5.728 7.514 3.140 1.00 89.12 84 ILE A N 1
ATOM 702 C CA . ILE A 1 84 ? -7.014 7.454 3.850 1.00 89.12 84 ILE A CA 1
ATOM 703 C C . ILE A 1 84 ? -7.533 8.865 4.123 1.00 89.12 84 ILE A C 1
ATOM 705 O O . ILE A 1 84 ? -8.710 9.130 3.908 1.00 89.12 84 ILE A O 1
ATOM 709 N N . GLU A 1 85 ? -6.642 9.781 4.511 1.00 88.38 85 GLU A N 1
ATOM 710 C CA . GLU A 1 85 ? -6.981 11.189 4.734 1.00 88.38 85 GLU A CA 1
ATOM 711 C C . GLU A 1 85 ? -7.574 11.851 3.483 1.00 88.38 85 GLU A C 1
ATOM 713 O O . GLU A 1 85 ? -8.494 12.656 3.597 1.00 88.38 85 GLU A O 1
ATOM 718 N N . LYS A 1 86 ? -7.087 11.483 2.291 1.00 89.50 86 LYS A N 1
ATOM 719 C CA . LYS A 1 86 ? -7.621 11.960 1.007 1.00 89.50 86 LYS A CA 1
ATOM 720 C C . LYS A 1 86 ? -8.941 11.292 0.605 1.00 89.50 86 LYS A C 1
ATOM 722 O O . LYS A 1 86 ? -9.711 11.916 -0.115 1.00 89.50 86 LYS A O 1
ATOM 727 N N . LEU A 1 87 ? -9.167 10.037 1.003 1.00 86.44 87 LEU A N 1
ATOM 728 C CA . LEU A 1 87 ? -10.351 9.254 0.624 1.00 86.44 87 LEU A CA 1
ATOM 729 C C . LEU A 1 87 ? -11.562 9.546 1.510 1.00 86.44 87 LEU A C 1
ATOM 731 O O . LEU A 1 87 ? -12.653 9.779 1.005 1.00 86.44 87 LEU A O 1
ATOM 735 N N . GLU A 1 88 ? -11.378 9.500 2.827 1.00 81.00 88 GLU A N 1
ATOM 736 C CA . GLU A 1 88 ? -12.488 9.567 3.786 1.00 81.00 88 GLU A CA 1
ATOM 737 C C . GLU A 1 88 ? -12.368 10.763 4.741 1.00 81.00 88 GLU A C 1
ATOM 739 O O . GLU A 1 88 ? -13.332 11.092 5.420 1.00 81.00 88 GLU A O 1
ATOM 744 N N . GLY A 1 89 ? -11.217 11.444 4.778 1.00 78.12 89 GLY A N 1
ATOM 745 C CA . GLY A 1 89 ? -10.958 12.541 5.708 1.00 78.12 89 GLY A CA 1
ATOM 746 C C . GLY A 1 89 ? -10.165 12.118 6.947 1.00 78.12 89 GLY A C 1
ATOM 747 O O . GLY A 1 89 ? -9.480 11.099 6.977 1.00 78.12 89 GLY A O 1
ATOM 748 N N . THR A 1 90 ? -10.192 12.961 7.982 1.00 72.88 90 THR A N 1
ATOM 749 C CA . THR A 1 90 ? -9.293 12.853 9.152 1.00 72.88 90 THR A CA 1
ATOM 750 C C . THR A 1 90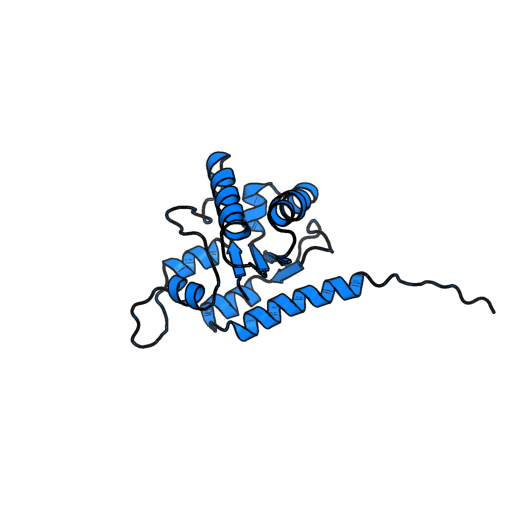 ? -9.996 12.439 10.446 1.00 72.88 90 THR A C 1
ATOM 752 O O . THR A 1 90 ? -9.355 12.426 11.502 1.00 72.88 90 THR A O 1
ATOM 755 N N . LEU A 1 91 ? -11.295 12.112 10.421 1.00 73.69 91 LEU A N 1
ATOM 756 C CA . LEU A 1 91 ? -11.999 11.756 11.651 1.00 73.69 91 LEU A CA 1
ATOM 757 C C . LEU A 1 91 ? -11.715 10.289 12.039 1.00 73.69 91 LEU A C 1
ATOM 759 O O . L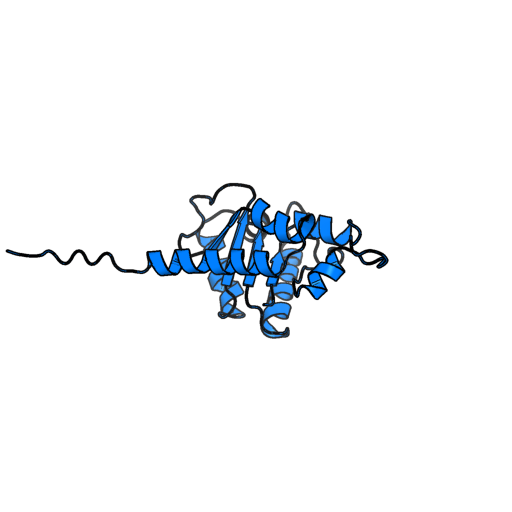EU A 1 91 ? -11.564 9.422 11.176 1.00 73.69 91 LEU A O 1
ATOM 763 N N . PRO A 1 92 ? -11.651 9.970 13.347 1.00 66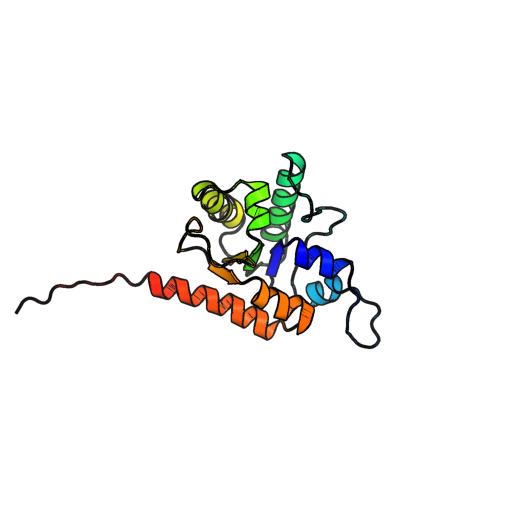.81 92 PRO A N 1
ATOM 764 C CA . PRO A 1 92 ? -11.449 8.595 13.819 1.00 66.81 92 PRO A CA 1
ATOM 765 C C . PRO A 1 92 ? -12.493 7.594 13.290 1.00 66.81 92 PRO A C 1
ATOM 767 O O . PRO A 1 92 ? -12.168 6.432 13.012 1.00 66.81 92 PRO A O 1
ATOM 770 N N . ASP A 1 93 ? -13.742 8.046 13.165 1.00 74.50 93 ASP A N 1
ATOM 771 C CA . ASP A 1 93 ? -14.864 7.225 12.705 1.00 74.50 93 ASP A CA 1
ATOM 772 C C . ASP A 1 93 ? -14.714 6.863 11.222 1.00 74.50 93 ASP A C 1
ATOM 774 O O . ASP A 1 93 ? -14.991 5.723 10.842 1.00 74.50 93 ASP A O 1
ATOM 778 N N . ASP A 1 94 ? -14.168 7.775 10.415 1.00 77.75 94 ASP A N 1
ATOM 779 C CA . ASP A 1 94 ? -13.899 7.577 8.986 1.00 77.75 94 ASP A CA 1
ATOM 780 C C . ASP A 1 94 ? -12.878 6.451 8.785 1.00 77.75 94 ASP A C 1
ATOM 782 O O . ASP A 1 94 ? -13.078 5.520 8.006 1.00 77.75 94 ASP A O 1
ATOM 786 N N . LEU A 1 95 ? -11.805 6.466 9.578 1.00 80.06 95 LEU A N 1
ATOM 787 C CA . LEU A 1 95 ? -10.732 5.477 9.502 1.00 80.06 95 LEU A CA 1
ATOM 788 C C . LEU A 1 95 ? -11.198 4.075 9.929 1.00 80.06 95 LEU A C 1
ATOM 790 O O . LEU A 1 95 ? -10.823 3.066 9.321 1.00 80.06 95 LEU A O 1
ATOM 794 N N . THR A 1 96 ? -12.027 4.006 10.973 1.00 79.00 96 THR A N 1
ATOM 795 C CA . THR A 1 96 ? -12.621 2.746 11.440 1.00 79.00 96 THR A CA 1
ATOM 796 C C . THR A 1 96 ? -13.610 2.207 10.411 1.00 79.00 96 THR A C 1
ATOM 798 O O . THR A 1 96 ? -13.581 1.014 10.100 1.00 79.00 96 THR A O 1
ATOM 801 N N . THR A 1 97 ? -14.441 3.081 9.839 1.00 80.62 97 THR A N 1
ATOM 802 C CA . THR A 1 97 ? -15.404 2.747 8.782 1.00 80.62 97 THR A CA 1
ATOM 803 C C . THR A 1 97 ? -14.695 2.248 7.531 1.00 80.62 97 THR A C 1
ATOM 805 O O . THR A 1 97 ? -15.087 1.234 6.963 1.00 80.62 97 THR A O 1
ATOM 808 N N . PHE A 1 98 ? -13.595 2.880 7.139 1.00 82.38 98 PHE A N 1
ATOM 809 C CA . PHE A 1 98 ? -12.780 2.434 6.019 1.00 82.38 98 PHE A CA 1
ATOM 810 C C . PHE A 1 98 ? -12.170 1.046 6.266 1.00 82.38 98 PHE A C 1
ATOM 812 O O . PHE A 1 98 ? -12.368 0.117 5.478 1.00 82.38 98 PHE A O 1
ATOM 819 N N . CYS A 1 99 ? -11.462 0.872 7.387 1.00 81.81 99 CYS A N 1
ATOM 820 C CA . CYS A 1 99 ? -10.740 -0.369 7.663 1.00 81.81 99 CYS A CA 1
ATOM 821 C C . CYS A 1 99 ? -11.699 -1.542 7.922 1.00 81.81 99 CYS A C 1
ATOM 823 O O . CYS A 1 99 ? -11.559 -2.607 7.323 1.00 81.81 99 CYS A O 1
ATOM 825 N N . ARG A 1 100 ? -12.688 -1.360 8.801 1.00 78.75 100 ARG A N 1
ATOM 826 C CA . ARG A 1 100 ? -13.618 -2.430 9.193 1.00 78.75 100 ARG A CA 1
ATOM 827 C C . ARG A 1 100 ? -14.849 -2.505 8.303 1.00 78.75 100 ARG A C 1
ATOM 829 O O . ARG A 1 100 ? -15.282 -3.588 7.936 1.00 78.75 100 ARG A O 1
ATOM 836 N N . GLY A 1 101 ? -15.426 -1.356 7.977 1.00 78.44 101 GLY A N 1
ATOM 837 C CA . GLY A 1 101 ? -16.675 -1.279 7.224 1.00 78.44 101 GLY A CA 1
ATOM 838 C C . GLY A 1 101 ? -16.512 -1.543 5.730 1.00 78.44 101 GLY A C 1
ATOM 839 O O . GLY A 1 101 ? -17.456 -2.032 5.120 1.00 78.44 101 GLY A O 1
ATOM 840 N N . ARG A 1 102 ? -15.338 -1.266 5.138 1.00 80.94 102 ARG A N 1
ATOM 841 C CA . ARG A 1 102 ? -15.089 -1.516 3.707 1.00 80.94 102 ARG A CA 1
ATOM 842 C C . ARG A 1 102 ? -14.121 -2.666 3.473 1.00 80.94 102 ARG A C 1
ATOM 844 O O . ARG A 1 102 ? -14.522 -3.693 2.938 1.00 80.94 102 ARG A O 1
ATOM 851 N N . ILE A 1 103 ? -12.868 -2.548 3.919 1.00 83.62 103 ILE A N 1
ATOM 852 C CA . ILE A 1 103 ? -11.847 -3.564 3.604 1.00 83.62 103 ILE A CA 1
ATOM 853 C C . ILE A 1 103 ? -12.214 -4.926 4.205 1.00 83.62 103 ILE A C 1
ATOM 855 O O . ILE A 1 103 ? -12.245 -5.919 3.481 1.00 83.62 103 ILE A O 1
ATOM 859 N N . GLN A 1 104 ? -12.546 -4.978 5.500 1.00 83.75 104 GLN A N 1
ATOM 860 C CA . GLN A 1 104 ? -12.947 -6.240 6.138 1.00 83.75 104 GLN A CA 1
ATOM 861 C C . GLN A 1 104 ? -14.318 -6.752 5.676 1.00 83.75 104 GLN A C 1
ATOM 863 O O . GLN A 1 104 ? -14.588 -7.944 5.812 1.00 83.75 104 GLN A O 1
ATOM 868 N N . ALA A 1 105 ? -15.171 -5.883 5.122 1.00 84.88 105 ALA A N 1
ATOM 869 C CA . ALA A 1 105 ? -16.426 -6.303 4.508 1.00 84.88 105 ALA A CA 1
ATOM 870 C C . ALA A 1 105 ? -16.193 -7.024 3.171 1.00 84.88 105 ALA A C 1
ATOM 872 O O . ALA A 1 105 ? -16.902 -7.985 2.878 1.00 84.88 105 ALA A O 1
ATOM 873 N N . PHE A 1 106 ? -15.183 -6.608 2.395 1.00 85.44 106 PHE A N 1
ATOM 874 C CA . PHE A 1 106 ? -14.757 -7.331 1.194 1.00 85.44 106 PHE A CA 1
ATOM 875 C C . PHE A 1 106 ? -14.076 -8.656 1.552 1.00 85.44 106 PHE A C 1
ATOM 877 O O . PHE A 1 106 ? -14.460 -9.713 1.060 1.00 85.44 106 PHE A O 1
ATOM 884 N N . ASP A 1 107 ? -13.077 -8.618 2.434 1.00 84.38 107 ASP A N 1
ATOM 885 C CA . ASP A 1 107 ? -12.407 -9.813 2.939 1.00 84.38 107 ASP A CA 1
ATOM 886 C C . ASP A 1 107 ? -11.906 -9.566 4.372 1.00 84.38 107 ASP A C 1
ATOM 888 O O . ASP A 1 107 ? -11.045 -8.709 4.576 1.00 84.38 107 ASP A O 1
ATOM 892 N N . PRO A 1 108 ? -12.385 -10.316 5.382 1.00 85.75 108 PRO A N 1
ATOM 893 C CA . PRO A 1 108 ? -11.951 -10.139 6.767 1.00 85.75 108 PRO A CA 1
ATOM 894 C C . PRO A 1 108 ? -10.593 -10.792 7.076 1.00 85.75 108 PRO A C 1
ATOM 896 O O . PRO A 1 108 ? -10.090 -10.659 8.189 1.00 85.75 108 PRO A O 1
ATOM 899 N N . ARG A 1 109 ? -10.007 -11.553 6.142 1.00 87.12 109 ARG A N 1
ATOM 900 C CA . ARG A 1 109 ? -8.757 -12.303 6.350 1.00 87.12 109 ARG A CA 1
ATOM 901 C C . ARG A 1 109 ? -7.479 -11.452 6.374 1.00 87.12 109 ARG A C 1
ATOM 903 O O . ARG A 1 109 ? -6.608 -11.796 7.178 1.00 87.12 109 ARG A O 1
ATOM 910 N N . PRO A 1 110 ? -7.268 -10.459 5.485 1.00 91.56 110 PRO A N 1
ATOM 911 C CA . PRO A 1 110 ? -6.046 -9.671 5.503 1.00 91.56 110 PRO A CA 1
ATOM 912 C C . PRO A 1 110 ? -5.970 -8.755 6.724 1.00 91.56 110 PRO A C 1
ATOM 914 O O . PRO A 1 110 ? -6.936 -8.108 7.123 1.00 91.56 110 PRO A O 1
ATOM 917 N N . GLU A 1 111 ? -4.764 -8.637 7.264 1.00 91.69 111 GLU A N 1
ATOM 918 C CA . GLU A 1 111 ? -4.455 -7.675 8.315 1.00 91.69 111 GLU A CA 1
ATOM 919 C C . GLU A 1 111 ? -4.234 -6.289 7.700 1.00 91.69 111 GLU A C 1
ATOM 921 O O . GLU A 1 111 ? -3.438 -6.128 6.767 1.00 91.69 111 GLU A O 1
ATOM 926 N N . ILE A 1 112 ? -4.906 -5.273 8.239 1.00 92.38 112 ILE A N 1
ATOM 927 C CA . ILE A 1 112 ? -4.779 -3.892 7.764 1.00 92.38 112 ILE A CA 1
ATOM 928 C C . ILE A 1 112 ? -3.695 -3.194 8.572 1.00 92.38 112 ILE A C 1
ATOM 930 O O . ILE A 1 112 ? -3.772 -3.117 9.799 1.00 92.38 112 ILE A O 1
ATOM 934 N N . VAL A 1 113 ? -2.687 -2.671 7.879 1.00 94.00 113 VAL A N 1
ATOM 935 C CA . VAL A 1 113 ? -1.542 -1.988 8.476 1.00 94.00 113 VAL A CA 1
ATOM 936 C C . VAL A 1 113 ? -1.456 -0.571 7.944 1.00 94.00 113 VAL A C 1
ATOM 938 O O . VAL A 1 113 ? -1.228 -0.345 6.759 1.00 94.00 113 VAL A O 1
ATOM 941 N N . LEU A 1 114 ? -1.569 0.391 8.848 1.00 93.75 114 LEU A N 1
ATOM 942 C CA . LEU A 1 114 ? -1.392 1.793 8.518 1.00 93.75 114 LEU A CA 1
ATOM 943 C C . LEU A 1 114 ? 0.074 2.185 8.618 1.00 93.75 114 LEU A C 1
ATOM 945 O O . LEU A 1 114 ? 0.773 1.798 9.560 1.00 93.75 114 LEU A O 1
ATOM 949 N N . ILE A 1 115 ? 0.535 2.978 7.657 1.00 95.62 115 ILE A N 1
ATOM 950 C CA . ILE A 1 115 ? 1.889 3.525 7.656 1.00 95.62 115 ILE A CA 1
ATOM 951 C C . ILE A 1 115 ? 1.869 5.046 7.617 1.00 95.62 115 ILE A C 1
ATOM 953 O O . ILE A 1 115 ? 1.018 5.666 6.989 1.00 95.62 115 ILE A O 1
ATOM 957 N N . SER A 1 116 ? 2.822 5.664 8.306 1.00 93.62 116 SER A N 1
ATOM 958 C CA . SER A 1 116 ? 3.057 7.104 8.208 1.00 93.62 116 SER A CA 1
ATOM 959 C C . SER A 1 116 ? 4.519 7.428 8.480 1.00 93.62 116 SER A C 1
ATOM 961 O O . SER A 1 116 ? 5.189 6.749 9.264 1.00 93.62 116 SER A O 1
ATOM 963 N N . GLY A 1 117 ? 5.024 8.487 7.845 1.00 89.19 117 GLY A N 1
ATOM 964 C CA . GLY A 1 117 ? 6.320 9.078 8.195 1.00 89.19 117 GLY A CA 1
ATOM 965 C C . GLY A 1 117 ? 6.314 9.776 9.559 1.00 89.19 117 GLY A C 1
ATOM 966 O O . GLY A 1 117 ? 7.373 10.010 10.139 1.00 89.19 117 GLY A O 1
ATOM 967 N N . ARG A 1 118 ? 5.128 10.090 10.092 1.00 80.50 118 ARG A N 1
ATOM 968 C CA . ARG A 1 118 ? 4.933 10.658 11.430 1.00 80.50 118 ARG A CA 1
ATOM 969 C C . ARG A 1 118 ? 4.611 9.525 12.415 1.00 80.50 118 ARG A C 1
ATOM 971 O O . ARG A 1 118 ? 4.233 8.428 12.013 1.00 80.50 118 ARG A O 1
ATOM 978 N N . GLY A 1 119 ? 4.809 9.753 13.715 1.00 82.56 119 GLY A N 1
ATOM 979 C CA . GLY A 1 119 ? 4.385 8.787 14.741 1.00 82.56 119 GLY A CA 1
ATOM 980 C C . GLY A 1 119 ? 2.878 8.495 14.664 1.00 82.56 119 GLY A C 1
ATOM 981 O O . GLY A 1 119 ? 2.153 9.239 14.009 1.00 82.56 119 GLY A O 1
ATOM 982 N N . LYS A 1 120 ? 2.402 7.432 15.334 1.00 85.75 120 LYS A N 1
ATOM 983 C CA . LYS A 1 120 ? 0.975 7.053 15.334 1.00 85.75 120 LYS A CA 1
ATOM 984 C C . LYS A 1 120 ? 0.119 8.221 15.851 1.00 85.75 120 LYS A C 1
ATOM 986 O O . LYS A 1 120 ? 0.262 8.563 17.028 1.00 85.75 120 LYS A O 1
ATOM 991 N N . PRO A 1 121 ? -0.751 8.827 15.024 1.00 84.12 121 PRO A N 1
ATOM 992 C CA . PRO A 1 121 ? -1.620 9.902 15.487 1.00 84.12 121 PRO A CA 1
ATOM 993 C C . PRO A 1 121 ? -2.642 9.399 16.507 1.00 84.12 121 PRO A C 1
ATOM 995 O O . PRO A 1 121 ? -3.057 8.241 16.463 1.00 84.12 121 PRO A O 1
ATOM 998 N N . HIS A 1 122 ? -3.083 10.280 17.408 1.00 83.06 122 HIS A N 1
ATOM 999 C CA . HIS A 1 122 ? -4.015 9.922 18.486 1.00 83.06 122 HIS A CA 1
ATOM 1000 C C . HIS A 1 122 ? -5.388 9.452 17.995 1.00 83.06 122 HIS A C 1
ATOM 1002 O O . HIS A 1 122 ? -6.040 8.680 18.690 1.00 83.06 122 HIS A O 1
ATOM 1008 N N . PHE A 1 123 ? -5.816 9.909 16.816 1.00 81.69 123 PHE A N 1
ATOM 1009 C CA . PHE A 1 123 ? -7.092 9.522 16.220 1.00 81.69 123 PHE A CA 1
ATOM 1010 C C . PHE A 1 123 ? -7.070 8.120 15.600 1.00 81.69 123 PHE A C 1
ATOM 1012 O O . PHE A 1 123 ? -8.131 7.579 15.313 1.00 81.69 123 PHE A O 1
ATOM 1019 N N . VAL A 1 124 ? -5.890 7.515 15.397 1.00 82.56 124 VAL A N 1
ATOM 1020 C CA . VAL A 1 124 ? -5.802 6.149 14.871 1.00 82.56 124 VAL A CA 1
ATOM 1021 C C . VAL A 1 124 ? -6.152 5.157 15.988 1.00 82.56 124 VAL A C 1
ATOM 1023 O O . VAL A 1 124 ? -5.426 5.102 16.991 1.00 82.56 124 VAL A O 1
ATOM 1026 N N . PRO A 1 125 ? -7.198 4.327 15.817 1.00 80.31 125 PRO A N 1
ATOM 1027 C CA . PRO A 1 125 ? -7.621 3.332 16.794 1.00 80.31 125 PRO A CA 1
ATOM 1028 C C . PRO A 1 125 ? -6.482 2.420 17.262 1.00 80.31 125 PRO A C 1
ATOM 1030 O O . PRO A 1 125 ? -5.550 2.083 16.519 1.00 80.31 125 PRO A O 1
ATOM 1033 N N . LYS A 1 126 ? -6.517 2.034 18.542 1.00 80.69 126 LYS A N 1
ATOM 1034 C CA . LYS A 1 126 ? -5.442 1.241 19.164 1.00 80.69 126 LYS A CA 1
ATOM 1035 C C . LYS A 1 126 ? -5.335 -0.161 18.582 1.00 80.69 126 LYS A C 1
ATOM 1037 O O . LYS A 1 126 ? -4.225 -0.662 18.504 1.00 80.69 126 LYS A O 1
ATOM 1042 N N . ASP A 1 127 ? -6.458 -0.714 18.159 1.00 78.75 127 ASP A N 1
ATOM 1043 C CA . ASP A 1 127 ? -6.687 -2.030 17.565 1.00 78.75 127 ASP A CA 1
ATOM 1044 C C . ASP A 1 127 ? -6.381 -2.104 16.060 1.00 78.75 127 ASP A C 1
ATOM 1046 O O . ASP A 1 127 ? -6.534 -3.161 15.457 1.00 78.75 127 ASP A O 1
ATOM 1050 N N . ILE A 1 128 ? -5.913 -1.014 15.444 1.00 84.12 128 ILE A N 1
ATOM 1051 C CA . ILE A 1 128 ? -5.391 -1.027 14.075 1.00 84.12 128 ILE A CA 1
ATOM 1052 C C . ILE A 1 128 ? -3.861 -1.039 14.105 1.00 84.12 128 ILE A C 1
ATOM 1054 O O . ILE A 1 128 ? -3.211 -0.253 14.819 1.00 84.12 128 ILE A O 1
ATOM 1058 N N . LEU A 1 129 ? -3.282 -1.939 13.306 1.00 90.94 129 LEU A N 1
ATOM 1059 C CA . LEU A 1 129 ? -1.839 -2.082 13.170 1.00 90.94 129 LEU A CA 1
ATOM 1060 C C . LEU A 1 129 ? -1.237 -0.821 12.573 1.00 90.94 129 LEU A C 1
ATOM 1062 O O . LEU A 1 129 ? -1.760 -0.239 11.627 1.00 90.94 129 LEU A O 1
ATOM 1066 N N . PHE A 1 130 ? -0.102 -0.413 13.128 1.00 92.31 130 PHE A N 1
ATOM 1067 C CA . PHE A 1 130 ? 0.591 0.786 12.695 1.00 92.31 130 PHE A CA 1
ATOM 1068 C C . PHE A 1 130 ? 2.093 0.543 12.625 1.00 92.31 130 PHE A C 1
ATOM 1070 O O . PHE A 1 130 ? 2.691 0.000 13.560 1.00 92.31 130 PHE A O 1
ATOM 1077 N N . LEU A 1 131 ? 2.710 0.994 11.539 1.00 94.31 131 LEU A N 1
ATOM 1078 C CA . LEU A 1 131 ? 4.150 0.964 11.325 1.00 94.31 131 LEU A CA 1
ATOM 1079 C C . LEU A 1 131 ? 4.655 2.332 10.862 1.00 94.31 131 LEU A C 1
ATOM 1081 O O . LEU A 1 131 ? 3.947 3.114 10.238 1.00 94.31 131 LEU A O 1
ATOM 1085 N N . ASN A 1 132 ? 5.923 2.618 11.147 1.00 94.56 132 ASN A N 1
ATOM 1086 C CA . ASN A 1 132 ? 6.569 3.793 10.576 1.00 94.56 132 ASN A CA 1
ATOM 1087 C C . ASN A 1 132 ? 6.907 3.534 9.098 1.00 94.56 132 ASN A C 1
ATOM 1089 O O . ASN A 1 132 ? 7.490 2.492 8.777 1.00 94.56 132 ASN A O 1
ATOM 1093 N N . TYR A 1 133 ? 6.588 4.497 8.232 1.00 95.81 133 TYR A N 1
ATOM 1094 C CA . TYR A 1 133 ? 6.878 4.468 6.796 1.00 95.81 133 TYR A CA 1
ATOM 1095 C C . TYR A 1 133 ? 8.337 4.107 6.513 1.00 95.81 133 TYR A C 1
ATOM 1097 O O . TYR A 1 133 ? 8.594 3.221 5.707 1.00 95.81 133 TYR A O 1
ATOM 1105 N N . SER A 1 134 ? 9.294 4.719 7.217 1.00 94.69 134 SER A N 1
ATOM 1106 C CA . SER A 1 134 ? 10.724 4.539 6.952 1.00 94.69 134 SER A CA 1
ATOM 1107 C C . SER A 1 134 ? 11.163 3.081 7.083 1.00 94.69 134 SER A C 1
ATOM 1109 O O . SER A 1 134 ? 12.006 2.625 6.319 1.00 94.69 134 SER A O 1
ATOM 1111 N N . ASN A 1 135 ? 10.560 2.315 7.998 1.00 93.88 135 ASN A N 1
ATOM 1112 C CA . ASN A 1 135 ? 10.869 0.891 8.148 1.00 93.88 135 ASN A CA 1
ATOM 1113 C C . ASN A 1 135 ? 10.357 0.070 6.958 1.00 93.88 135 ASN A C 1
ATOM 1115 O O . ASN A 1 135 ? 11.028 -0.855 6.511 1.00 93.88 135 ASN A O 1
ATOM 1119 N N . VAL A 1 136 ? 9.173 0.407 6.446 1.00 95.88 136 VAL A N 1
ATOM 1120 C CA . VAL A 1 136 ? 8.562 -0.273 5.297 1.00 95.88 136 VAL A CA 1
ATOM 1121 C C . VAL A 1 136 ? 9.295 0.103 4.008 1.00 95.88 136 VAL A C 1
ATOM 1123 O O . VAL A 1 136 ? 9.737 -0.779 3.271 1.00 95.88 136 VAL A O 1
ATOM 1126 N N . ALA A 1 137 ? 9.520 1.399 3.789 1.00 95.56 137 ALA A N 1
ATOM 1127 C CA . ALA A 1 137 ? 10.248 1.939 2.648 1.00 95.56 137 ALA A CA 1
ATOM 1128 C C . ALA A 1 137 ? 11.674 1.384 2.561 1.00 95.56 137 ALA A C 1
ATOM 1130 O O . ALA A 1 137 ? 12.101 0.976 1.485 1.00 95.56 137 ALA A O 1
ATOM 1131 N N . LYS A 1 138 ? 12.383 1.257 3.690 1.00 94.88 138 LYS A N 1
ATOM 1132 C CA . LYS A 1 138 ? 13.716 0.644 3.739 1.00 94.88 138 LYS A CA 1
ATOM 1133 C C . LYS A 1 138 ? 13.736 -0.757 3.112 1.00 94.88 138 LYS A C 1
ATOM 1135 O O . LYS A 1 138 ? 14.585 -1.051 2.271 1.00 94.88 138 LYS A O 1
ATOM 1140 N N . PHE A 1 139 ? 12.795 -1.628 3.478 1.00 95.25 139 PHE A N 1
ATOM 1141 C CA . PHE A 1 139 ? 12.780 -3.007 2.974 1.00 95.25 139 PHE A CA 1
ATOM 1142 C C . PHE A 1 139 ? 12.193 -3.155 1.569 1.00 95.25 139 PHE A C 1
ATOM 1144 O O . PHE A 1 139 ? 12.439 -4.181 0.938 1.00 95.25 139 PHE A O 1
ATOM 1151 N N . LEU A 1 140 ? 11.451 -2.164 1.073 1.00 94.38 140 LEU A N 1
ATOM 1152 C CA . LEU A 1 140 ? 10.891 -2.161 -0.282 1.00 94.38 140 LEU A CA 1
ATOM 1153 C C . LEU A 1 140 ? 11.803 -1.467 -1.304 1.00 94.38 140 LEU A C 1
ATOM 1155 O O . LEU A 1 140 ? 11.976 -1.971 -2.408 1.00 94.38 140 LEU A O 1
ATOM 1159 N N . LEU A 1 141 ? 12.411 -0.336 -0.941 1.00 92.38 141 LEU A N 1
ATOM 1160 C CA . LEU A 1 141 ? 13.116 0.559 -1.866 1.00 92.38 141 LEU A CA 1
ATOM 1161 C C . LEU A 1 141 ? 14.646 0.477 -1.763 1.00 92.38 141 LEU A C 1
ATOM 1163 O O . LEU A 1 141 ? 15.346 0.778 -2.737 1.00 92.38 141 LEU A O 1
ATOM 1167 N N . GLU A 1 142 ? 15.184 0.121 -0.594 1.00 89.81 142 GLU A N 1
ATOM 1168 C CA . GLU A 1 142 ? 16.631 0.124 -0.340 1.00 89.81 142 GLU A CA 1
ATOM 1169 C C . GLU A 1 142 ? 17.197 -1.295 -0.289 1.00 89.81 142 GLU A C 1
ATOM 1171 O O . GLU A 1 142 ? 17.974 -1.677 -1.165 1.00 89.81 142 GLU A O 1
ATOM 1176 N N . GLU A 1 143 ? 16.791 -2.074 0.717 1.00 90.31 143 GLU A N 1
ATOM 1177 C CA . GLU A 1 143 ? 17.294 -3.432 0.956 1.00 90.31 143 GLU A CA 1
ATOM 1178 C C . GLU A 1 143 ? 16.573 -4.496 0.124 1.00 90.31 143 GLU A C 1
ATOM 1180 O O . GLU A 1 143 ? 17.141 -5.561 -0.111 1.00 90.31 143 GLU A O 1
ATOM 1185 N N . LYS A 1 144 ? 15.336 -4.223 -0.319 1.00 89.81 144 LYS A N 1
ATOM 1186 C CA . LYS A 1 144 ? 14.529 -5.119 -1.175 1.00 89.81 144 LYS A CA 1
ATOM 1187 C C . LYS A 1 144 ? 14.391 -6.528 -0.592 1.00 89.81 144 LYS A C 1
ATOM 1189 O O . LYS A 1 144 ? 14.597 -7.545 -1.250 1.00 89.81 144 LYS A O 1
ATOM 1194 N N . SER A 1 145 ? 14.063 -6.593 0.694 1.00 92.88 145 SER A N 1
ATOM 1195 C CA . SER A 1 145 ? 14.054 -7.833 1.460 1.00 92.88 145 SER A CA 1
ATOM 1196 C C . SER A 1 145 ? 12.639 -8.215 1.890 1.00 92.88 145 SER A C 1
ATOM 1198 O O . SER A 1 145 ? 12.147 -7.778 2.937 1.00 92.88 145 SER A O 1
ATOM 1200 N N . LYS A 1 146 ? 12.022 -9.148 1.152 1.00 93.69 146 LYS A N 1
ATOM 1201 C CA . LYS A 1 146 ? 10.707 -9.719 1.499 1.00 93.69 146 LYS A CA 1
ATOM 1202 C C . LYS A 1 146 ? 10.679 -10.359 2.887 1.00 93.69 146 LYS A C 1
ATOM 1204 O O . LYS A 1 146 ? 9.674 -10.236 3.583 1.00 93.69 146 LYS A O 1
ATOM 1209 N N . TYR A 1 147 ? 11.764 -11.022 3.290 1.00 95.69 147 TYR A N 1
ATOM 1210 C CA . TYR A 1 147 ? 11.864 -11.678 4.595 1.00 95.69 147 TYR A CA 1
ATOM 1211 C C . TYR A 1 147 ? 11.713 -10.669 5.741 1.00 95.69 147 TYR A C 1
ATOM 1213 O O . TYR A 1 147 ? 10.762 -10.763 6.517 1.00 95.69 147 TYR A O 1
ATOM 1221 N N . HIS A 1 148 ? 12.582 -9.655 5.787 1.00 96.06 148 HIS A N 1
ATOM 1222 C CA . HIS A 1 148 ? 12.523 -8.597 6.801 1.00 96.06 148 HIS A CA 1
ATOM 1223 C C . HIS A 1 148 ? 11.219 -7.785 6.748 1.00 96.06 148 HIS A C 1
ATOM 1225 O O . HIS A 1 148 ? 10.659 -7.475 7.798 1.00 96.06 148 HIS A O 1
ATOM 1231 N N . LEU A 1 149 ? 10.671 -7.518 5.554 1.00 96.31 149 LEU A N 1
ATOM 1232 C CA . LEU A 1 149 ? 9.351 -6.893 5.419 1.00 96.31 149 LEU A CA 1
ATOM 1233 C C . LEU A 1 149 ? 8.251 -7.734 6.085 1.00 96.31 149 LEU A C 1
ATOM 1235 O O . LEU A 1 149 ? 7.433 -7.204 6.832 1.00 96.31 149 LEU A O 1
ATOM 1239 N N . CYS A 1 150 ? 8.235 -9.050 5.852 1.00 95.25 150 CYS A N 1
ATOM 1240 C CA . CYS A 1 150 ? 7.259 -9.933 6.487 1.00 95.25 150 CYS A CA 1
ATOM 1241 C C . CYS A 1 150 ? 7.451 -9.970 8.005 1.00 95.25 150 CYS A C 1
ATOM 1243 O O . CYS A 1 150 ? 6.470 -9.866 8.735 1.00 95.25 150 CYS A O 1
ATOM 1245 N N . GLN A 1 151 ? 8.692 -10.079 8.492 1.00 94.75 151 GLN A N 1
ATOM 1246 C CA . GLN A 1 151 ? 8.974 -10.032 9.929 1.00 94.75 151 GLN A CA 1
ATOM 1247 C C . GLN A 1 151 ? 8.441 -8.745 10.566 1.00 94.75 151 GLN A C 1
ATOM 1249 O O . GLN A 1 151 ? 7.792 -8.805 11.609 1.00 94.75 151 GLN A O 1
ATOM 1254 N N . LEU A 1 152 ? 8.655 -7.598 9.915 1.00 95.00 152 LEU A N 1
ATOM 1255 C CA . LEU A 1 152 ? 8.137 -6.309 10.360 1.00 95.00 152 LEU A CA 1
ATOM 1256 C C . LEU A 1 152 ? 6.601 -6.324 10.455 1.00 95.00 152 LEU A C 1
ATOM 1258 O O . LEU A 1 152 ? 6.060 -6.002 11.514 1.00 95.00 152 LEU A O 1
ATOM 1262 N N . LEU A 1 153 ? 5.904 -6.759 9.401 1.00 94.06 153 LEU A N 1
ATOM 1263 C CA . LEU A 1 153 ? 4.436 -6.809 9.358 1.00 94.06 153 LEU A CA 1
ATOM 1264 C C . LEU A 1 153 ? 3.847 -7.762 10.410 1.00 94.06 153 LEU A C 1
ATOM 1266 O O . LEU A 1 153 ? 2.953 -7.382 11.165 1.00 94.06 153 LEU A O 1
ATOM 1270 N N . PHE A 1 154 ? 4.395 -8.972 10.543 1.00 92.50 154 PHE A N 1
ATOM 1271 C CA . PHE A 1 154 ? 3.948 -9.923 11.564 1.00 92.50 154 PHE A CA 1
ATOM 1272 C C . PHE A 1 154 ? 4.254 -9.444 12.990 1.00 92.50 154 PHE A C 1
ATOM 1274 O O . PHE A 1 154 ? 3.474 -9.714 13.902 1.00 92.50 154 PHE A O 1
ATOM 1281 N N . SER A 1 155 ? 5.352 -8.711 13.202 1.00 87.88 155 SER A N 1
ATOM 1282 C CA . SER A 1 155 ? 5.684 -8.159 14.522 1.00 87.88 155 SER A CA 1
ATOM 1283 C C . SER A 1 155 ? 4.714 -7.065 14.974 1.00 87.88 155 SER A C 1
ATOM 1285 O O . SER A 1 155 ? 4.443 -6.955 16.172 1.00 87.88 155 SER A O 1
ATOM 1287 N N . ALA A 1 156 ? 4.150 -6.298 14.032 1.00 82.69 156 ALA A N 1
ATOM 1288 C CA . ALA A 1 156 ? 3.100 -5.332 14.334 1.00 82.69 156 ALA A CA 1
ATOM 1289 C C . ALA A 1 156 ? 1.876 -6.048 14.918 1.00 82.69 156 ALA A C 1
ATOM 1291 O O . ALA A 1 156 ? 1.347 -5.614 15.940 1.00 82.69 156 ALA A O 1
ATOM 1292 N N . ARG A 1 157 ? 1.487 -7.182 14.316 1.00 69.62 157 ARG A N 1
ATOM 1293 C CA . ARG A 1 157 ? 0.327 -7.989 14.726 1.00 69.62 157 ARG A CA 1
ATOM 1294 C C . ARG A 1 157 ? 0.404 -8.444 16.179 1.00 69.62 157 ARG A C 1
ATOM 1296 O O . ARG A 1 157 ? -0.543 -8.281 16.942 1.00 69.62 157 ARG A O 1
ATOM 1303 N N . THR A 1 158 ? 1.560 -8.956 16.595 1.00 59.28 158 THR A N 1
ATOM 1304 C CA . THR A 1 158 ? 1.764 -9.480 17.955 1.00 59.28 158 THR A CA 1
ATOM 1305 C C . THR A 1 158 ? 1.576 -8.420 19.047 1.00 59.28 158 THR A C 1
ATOM 1307 O O . THR A 1 158 ? 1.273 -8.767 20.187 1.00 59.28 158 THR A O 1
ATOM 1310 N N . ARG A 1 159 ? 1.741 -7.125 18.737 1.00 58.31 159 ARG A N 1
ATOM 1311 C CA . ARG A 1 159 ? 1.546 -6.053 19.726 1.00 58.31 159 ARG A CA 1
ATOM 1312 C C . ARG A 1 159 ? 0.080 -5.840 20.101 1.00 58.31 159 ARG A C 1
ATOM 1314 O O . ARG A 1 159 ? -0.165 -5.461 21.240 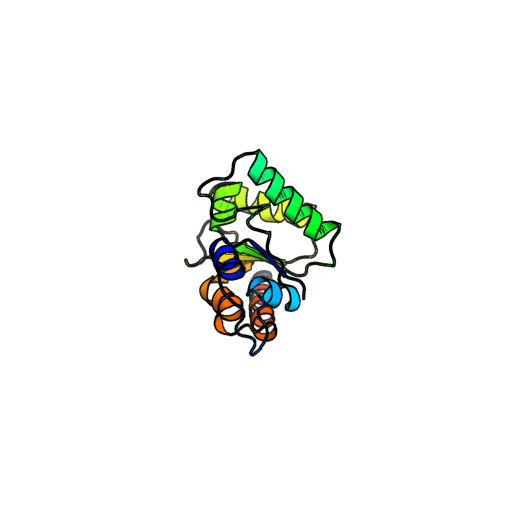1.00 58.31 159 ARG A O 1
ATOM 1321 N N . LEU A 1 160 ? -0.867 -6.104 19.200 1.00 57.69 160 LEU A N 1
ATOM 1322 C CA . LEU A 1 160 ? -2.297 -5.970 19.502 1.00 57.69 160 LEU A CA 1
ATOM 1323 C C . LEU A 1 160 ? -2.814 -7.123 20.357 1.00 57.69 160 LEU A C 1
ATOM 1325 O O . LEU A 1 160 ? -3.466 -6.876 21.363 1.00 57.69 160 LEU A O 1
ATOM 1329 N N . ALA A 1 161 ? -2.415 -8.357 20.039 1.00 56.22 161 ALA A N 1
ATOM 1330 C CA . ALA A 1 161 ? -2.812 -9.542 20.804 1.00 56.22 161 ALA A CA 1
ATOM 1331 C C . ALA A 1 161 ? -2.401 -9.473 22.290 1.00 56.22 161 ALA A C 1
ATOM 1333 O O . ALA A 1 161 ? -3.046 -10.068 23.142 1.00 56.22 161 ALA A O 1
ATOM 1334 N N . ARG A 1 162 ? -1.340 -8.722 22.623 1.00 48.56 162 ARG A N 1
ATOM 1335 C CA . ARG A 1 162 ? -0.897 -8.496 24.013 1.00 48.56 162 ARG A CA 1
ATOM 1336 C C . ARG A 1 162 ? -1.664 -7.391 24.746 1.00 48.56 162 ARG A C 1
ATOM 1338 O O . ARG A 1 162 ? -1.528 -7.277 25.956 1.00 48.56 162 ARG A O 1
ATOM 1345 N N . HIS A 1 163 ? -2.418 -6.558 24.032 1.00 51.34 163 HIS A N 1
ATOM 1346 C CA . HIS A 1 163 ? -3.268 -5.520 24.621 1.00 51.34 163 HIS A CA 1
ATOM 1347 C C . HIS A 1 163 ? -4.697 -6.009 24.914 1.00 51.34 163 HIS A C 1
ATOM 1349 O O . HIS A 1 163 ? -5.435 -5.294 25.585 1.00 51.34 163 HIS A O 1
ATOM 1355 N N . GLU A 1 164 ? -5.071 -7.200 24.435 1.00 47.09 164 GLU A N 1
ATOM 1356 C CA . GLU A 1 164 ? -6.380 -7.832 24.660 1.00 47.09 164 GLU A CA 1
ATOM 1357 C C . GLU A 1 164 ? -6.421 -8.763 25.882 1.00 47.09 164 GLU A C 1
ATOM 1359 O O . GLU A 1 164 ? -7.487 -9.285 26.203 1.00 47.09 164 GLU A O 1
ATOM 1364 N N . GLU A 1 165 ? -5.311 -8.965 26.603 1.00 41.59 165 GLU A N 1
ATOM 1365 C CA . GLU A 1 165 ? -5.391 -9.634 27.905 1.00 41.59 165 GLU A CA 1
ATOM 1366 C C . GLU A 1 165 ? -6.154 -8.720 28.878 1.00 41.59 165 GLU A C 1
ATOM 1368 O O . GLU A 1 165 ? -5.706 -7.594 29.133 1.00 41.59 165 GLU A O 1
ATOM 1373 N N . PRO A 1 166 ? -7.312 -9.149 29.422 1.00 43.53 166 PRO A N 1
ATOM 1374 C CA . PRO A 1 166 ? -7.973 -8.382 30.457 1.00 43.53 166 PRO A CA 1
ATOM 1375 C C . PRO A 1 166 ? -7.005 -8.290 31.631 1.00 43.53 166 PRO A C 1
ATOM 1377 O O . PRO A 1 166 ? -6.503 -9.301 32.121 1.00 43.53 166 PRO A O 1
ATOM 1380 N N . SER A 1 167 ? -6.736 -7.066 32.082 1.00 48.22 167 SER A N 1
ATOM 1381 C CA . SER A 1 167 ? -6.166 -6.832 33.400 1.00 48.22 167 SER A CA 1
ATOM 1382 C C . SER A 1 167 ? -7.155 -7.392 34.416 1.00 48.22 167 SER A C 1
ATOM 1384 O O . SER A 1 167 ? -8.077 -6.694 34.845 1.00 48.22 167 SER A O 1
ATOM 1386 N N . ASP A 1 168 ? -7.006 -8.672 34.737 1.00 43.09 168 ASP A N 1
ATOM 1387 C CA . ASP A 1 168 ? -7.735 -9.328 35.801 1.00 43.09 168 ASP A CA 1
ATOM 1388 C C . ASP A 1 168 ? -7.221 -8.729 37.112 1.00 43.09 168 ASP A C 1
ATOM 1390 O O . ASP A 1 168 ? -6.294 -9.214 37.758 1.00 43.09 168 ASP A O 1
ATOM 1394 N N . HIS A 1 169 ? -7.792 -7.583 37.479 1.00 49.47 169 HIS A N 1
ATOM 1395 C CA . HIS A 1 169 ? -7.797 -7.111 38.849 1.00 49.47 169 HIS A CA 1
ATOM 1396 C C . HIS A 1 169 ? -8.771 -7.991 39.639 1.00 49.47 169 HIS A C 1
ATOM 1398 O O . HIS A 1 169 ? -9.774 -7.517 40.174 1.00 49.47 169 HIS A O 1
ATOM 1404 N N . SER A 1 170 ? -8.453 -9.282 39.754 1.00 41.00 170 SER A N 1
ATOM 1405 C CA . SER A 1 170 ? -8.962 -10.093 40.844 1.00 41.00 170 SER A CA 1
ATOM 1406 C C . SER A 1 170 ? -8.235 -9.630 42.103 1.00 41.00 170 SER A C 1
ATOM 1408 O O . SER A 1 170 ? -7.110 -10.024 42.414 1.00 41.00 170 SER A O 1
ATOM 1410 N N . VAL A 1 171 ? -8.892 -8.695 42.779 1.00 47.72 171 VAL A N 1
ATOM 1411 C CA . VAL A 1 171 ? -8.789 -8.432 44.208 1.00 47.72 171 VAL A CA 1
ATOM 1412 C C . VAL A 1 171 ? -8.515 -9.752 44.934 1.00 47.72 171 VAL A C 1
ATOM 1414 O O . VAL A 1 171 ? -9.378 -10.625 44.958 1.00 47.72 171 VAL A O 1
ATOM 1417 N N . TYR A 1 172 ? -7.328 -9.911 45.517 1.00 42.03 172 TYR A N 1
ATOM 1418 C CA . TYR A 1 172 ? -7.130 -10.913 46.559 1.00 42.03 172 TYR A CA 1
ATOM 1419 C C . TYR A 1 172 ? -7.711 -10.333 47.853 1.00 42.03 172 TYR A C 1
ATOM 1421 O O . TYR A 1 172 ? -7.183 -9.329 48.338 1.00 42.03 172 TYR A O 1
ATOM 1429 N N . PRO A 1 173 ? -8.787 -10.898 48.429 1.00 53.50 173 PRO A N 1
ATOM 1430 C CA . PRO A 1 173 ? -9.000 -10.756 49.852 1.00 53.50 173 PRO A CA 1
ATOM 1431 C C . PRO A 1 173 ? -8.033 -11.709 50.567 1.00 53.50 173 PRO A C 1
ATOM 1433 O O . PRO A 1 173 ? -7.833 -12.830 50.101 1.00 53.50 173 PRO A O 1
ATOM 1436 N N . PHE A 1 174 ? -7.459 -11.215 51.664 1.00 44.38 174 PHE A N 1
ATOM 1437 C CA . PHE A 1 174 ? -6.924 -11.875 52.868 1.00 44.38 174 PHE A CA 1
ATOM 1438 C C . PHE A 1 174 ? -5.598 -11.248 53.299 1.00 44.38 174 PHE A C 1
ATOM 1440 O O . PHE A 1 174 ? -4.566 -11.472 52.632 1.00 44.38 174 PHE A O 1
#